Protein AF-A0A938R1E4-F1 (afdb_monomer)

Nearest PDB structures (foldseek):
  4fpi-assembly1_C  TM=6.034E-01  e=5.888E-01  Rhodococcus opacus
  4zn1-assembly1_A  TM=4.591E-01  e=1.161E+00  Methanocaldococcus jannaschii DSM 2661
  3l9f-assembly2_C  TM=2.825E-01  e=8.912E+00  Streptococcus mutans UA159

Solvent-accessible surface area (backbone atoms only — not comparable to full-atom values): 4500 Å² total; per-residue (Å²): 109,70,68,61,56,49,42,43,72,71,57,38,38,76,43,78,51,68,43,88,96,56,99,48,66,54,69,45,69,64,73,54,74,67,58,49,49,62,59,51,58,79,41,54,94,80,50,90,82,87,88,75,92,79,79,50,72,68,57,49,52,55,52,53,59,66,69,78,110

pLDDT: mean 90.22, std 5.52, range [54.44, 96.62]

Radius of gyration: 15.23 Å; Cα contacts (8 Å, |Δi|>4): 40; chai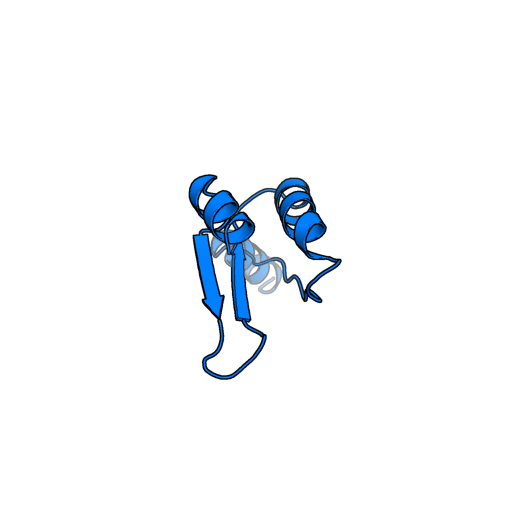ns: 1; bounding box: 38×22×42 Å

Structure (mmCIF, N/CA/C/O backbone):
data_AF-A0A938R1E4-F1
#
_entry.id   AF-A0A938R1E4-F1
#
loop_
_atom_site.group_PDB
_atom_site.id
_atom_site.type_symbol
_atom_site.label_atom_id
_atom_site.label_alt_id
_atom_site.label_comp_id
_atom_site.label_asym_id
_atom_site.label_entity_id
_atom_site.label_seq_id
_atom_site.pdbx_PDB_ins_code
_atom_site.Cartn_x
_atom_site.Cartn_y
_atom_site.Cartn_z
_atom_site.occupancy
_atom_site.B_iso_or_equiv
_atom_site.auth_seq_id
_atom_site.auth_comp_id
_atom_site.auth_asym_id
_atom_site.auth_atom_id
_atom_site.pdbx_PDB_model_num
ATOM 1 N N . MET A 1 1 ? 8.509 4.041 -14.355 1.00 81.81 1 MET A N 1
ATOM 2 C CA . MET A 1 1 ? 8.311 5.295 -13.589 1.00 81.81 1 MET A CA 1
ATOM 3 C C . MET A 1 1 ? 7.182 6.177 -14.108 1.00 81.81 1 MET A C 1
ATOM 5 O O . MET A 1 1 ? 6.510 6.770 -13.280 1.00 81.81 1 MET A O 1
ATOM 9 N N . GLU A 1 2 ? 6.930 6.277 -15.418 1.00 87.69 2 GLU A N 1
ATOM 10 C CA . GLU A 1 2 ? 5.854 7.152 -15.928 1.00 87.69 2 GLU A CA 1
ATOM 11 C C . GLU A 1 2 ? 4.444 6.740 -15.466 1.00 87.69 2 GLU A C 1
ATOM 13 O O . GLU A 1 2 ? 3.664 7.613 -15.096 1.00 87.69 2 GLU A O 1
ATOM 18 N N . MET A 1 3 ? 4.151 5.434 -15.366 1.00 84.19 3 MET A N 1
ATOM 19 C CA . MET A 1 3 ? 2.883 4.936 -14.795 1.00 84.19 3 MET A CA 1
ATOM 20 C C . MET A 1 3 ? 2.697 5.392 -13.338 1.00 84.19 3 MET A C 1
ATOM 22 O O . MET A 1 3 ? 1.706 6.039 -13.011 1.00 84.19 3 MET A O 1
ATOM 26 N N . VAL A 1 4 ? 3.721 5.178 -12.500 1.00 86.69 4 VAL A N 1
ATOM 27 C CA . VAL A 1 4 ? 3.727 5.581 -11.081 1.00 86.69 4 VAL A CA 1
ATOM 28 C C . VAL A 1 4 ? 3.517 7.089 -10.929 1.00 86.69 4 VAL A C 1
ATOM 30 O O . VAL A 1 4 ? 2.661 7.525 -10.164 1.00 86.69 4 VAL A O 1
ATOM 33 N N . LYS A 1 5 ? 4.249 7.907 -11.698 1.00 89.19 5 LYS A N 1
ATOM 34 C CA . LYS A 1 5 ? 4.072 9.370 -11.697 1.00 89.19 5 LYS A CA 1
ATOM 35 C C . LYS A 1 5 ? 2.663 9.779 -12.135 1.00 89.19 5 LYS A C 1
ATOM 37 O O . LYS A 1 5 ? 2.142 10.776 -11.641 1.00 89.19 5 LYS A O 1
ATOM 42 N N . GLY A 1 6 ? 2.061 9.041 -13.067 1.00 86.81 6 GLY A N 1
ATOM 43 C CA . GLY A 1 6 ? 0.686 9.249 -13.510 1.00 86.81 6 GLY A CA 1
ATOM 44 C C . GLY A 1 6 ? -0.323 9.037 -12.383 1.00 86.81 6 GLY A C 1
ATOM 45 O O . GLY A 1 6 ? -1.185 9.887 -12.175 1.00 86.81 6 GLY A O 1
ATOM 46 N N . ASP A 1 7 ? -0.188 7.959 -11.616 1.00 83.00 7 ASP A N 1
ATOM 47 C CA . ASP A 1 7 ? -1.112 7.651 -10.517 1.00 83.00 7 ASP A CA 1
ATOM 48 C C . ASP A 1 7 ? -0.951 8.586 -9.313 1.00 83.00 7 ASP A C 1
ATOM 50 O O . ASP A 1 7 ? -1.950 8.956 -8.693 1.00 83.00 7 ASP A O 1
ATOM 54 N N . ILE A 1 8 ? 0.272 9.057 -9.041 1.00 87.94 8 ILE A N 1
ATOM 55 C CA . ILE A 1 8 ? 0.517 10.128 -8.059 1.00 87.94 8 ILE A CA 1
ATOM 56 C C . ILE A 1 8 ? -0.230 11.406 -8.470 1.00 87.94 8 ILE A C 1
ATOM 58 O O . ILE A 1 8 ? -0.915 12.018 -7.655 1.00 87.94 8 ILE A O 1
ATOM 62 N N . LYS A 1 9 ? -0.179 11.792 -9.754 1.00 88.00 9 LYS A N 1
ATOM 63 C CA . LYS A 1 9 ? -0.894 12.983 -10.255 1.00 88.00 9 LYS A CA 1
ATOM 64 C C . LYS A 1 9 ? -2.416 12.859 -10.177 1.00 88.00 9 LYS A C 1
ATOM 66 O O . LYS A 1 9 ? -3.083 13.869 -9.987 1.00 88.00 9 LYS A O 1
ATOM 71 N N . LYS A 1 10 ? -2.968 11.649 -10.324 1.00 85.69 10 LYS A N 1
ATOM 72 C CA . LYS A 1 10 ? -4.413 11.390 -10.172 1.00 85.69 10 LYS A CA 1
ATOM 73 C C . LYS A 1 10 ? -4.886 11.508 -8.717 1.00 85.69 10 LYS A C 1
ATOM 75 O O . LYS A 1 10 ? -6.087 11.523 -8.481 1.00 85.69 10 LYS A O 1
ATOM 80 N N . GLY A 1 11 ? -3.967 11.575 -7.750 1.00 86.12 11 GLY A N 1
ATOM 81 C CA . GLY A 1 11 ? -4.277 11.741 -6.328 1.00 86.12 11 GLY A CA 1
ATOM 82 C C . GLY A 1 11 ? -4.738 10.467 -5.616 1.00 86.12 11 GLY A C 1
ATOM 83 O O . GLY A 1 11 ? -5.020 10.531 -4.417 1.00 86.12 11 GLY A O 1
ATOM 84 N N . LEU A 1 12 ? -4.787 9.335 -6.329 1.00 87.12 12 LEU A N 1
ATOM 85 C CA . LEU A 1 12 ? -5.098 8.016 -5.774 1.00 87.12 12 LEU A CA 1
ATOM 86 C C . LEU A 1 12 ? -3.937 7.496 -4.920 1.00 87.12 12 LEU A C 1
ATOM 88 O O . LEU A 1 12 ? -4.152 6.939 -3.850 1.00 87.12 12 LEU A O 1
ATOM 92 N N . ASN A 1 13 ? -2.705 7.699 -5.388 1.00 91.19 13 ASN A N 1
ATOM 93 C CA . ASN A 1 13 ? -1.494 7.334 -4.667 1.00 91.19 13 ASN A CA 1
ATOM 94 C C . ASN A 1 13 ? -1.059 8.509 -3.776 1.00 91.19 13 ASN A C 1
ATOM 96 O O . ASN A 1 13 ? -0.668 9.562 -4.285 1.00 91.19 13 ASN A O 1
ATOM 100 N N . LYS A 1 14 ? -1.176 8.336 -2.456 1.00 90.94 14 LYS A N 1
ATOM 101 C CA . LYS A 1 14 ? -0.799 9.338 -1.448 1.00 90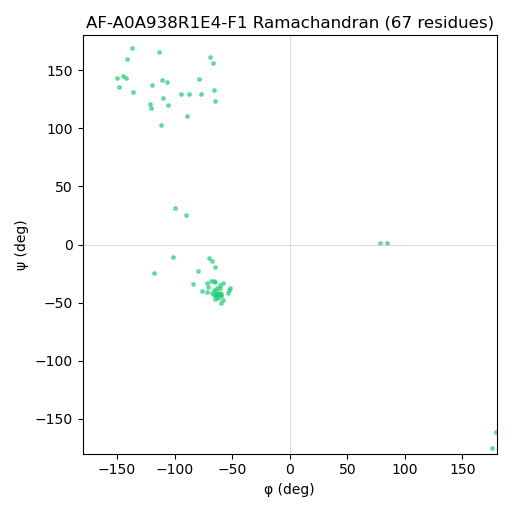.94 14 LYS A CA 1
ATOM 102 C C . LYS A 1 14 ? 0.679 9.289 -1.113 1.00 90.94 14 LYS A C 1
ATOM 104 O O . LYS A 1 14 ? 1.283 10.324 -0.847 1.00 90.94 14 LYS A O 1
ATOM 109 N N . GLU A 1 15 ? 1.245 8.093 -1.143 1.00 93.06 15 GLU A N 1
ATOM 110 C CA . GLU A 1 15 ? 2.630 7.851 -0.792 1.00 93.06 15 GLU A CA 1
ATOM 111 C C . GLU A 1 15 ? 3.175 6.695 -1.620 1.00 93.06 15 GLU A C 1
ATOM 113 O O . GLU A 1 15 ? 2.530 5.657 -1.765 1.00 93.06 15 GLU A O 1
ATOM 118 N N . TRP A 1 16 ? 4.382 6.870 -2.148 1.00 92.94 16 TRP A N 1
ATOM 119 C CA . TRP A 1 16 ? 5.090 5.851 -2.904 1.00 92.94 16 TRP A CA 1
ATOM 120 C C . TRP A 1 16 ? 6.545 5.822 -2.457 1.00 92.94 16 TRP A C 1
ATOM 122 O O . TRP A 1 16 ? 7.201 6.865 -2.414 1.00 92.94 16 TRP A O 1
ATOM 132 N N . GLY A 1 17 ? 7.058 4.630 -2.172 1.00 93.56 17 GLY A N 1
ATOM 133 C CA . GLY A 1 17 ? 8.437 4.439 -1.751 1.00 93.56 17 GLY A CA 1
ATOM 134 C C . GLY A 1 17 ? 9.023 3.143 -2.293 1.00 93.56 17 GLY A C 1
ATOM 135 O O . GLY A 1 17 ? 8.339 2.128 -2.392 1.00 93.56 17 GLY A O 1
ATOM 136 N N . ALA A 1 18 ? 10.312 3.181 -2.615 1.00 94.06 18 ALA A N 1
ATOM 137 C CA . ALA A 1 18 ? 11.110 2.004 -2.932 1.00 94.06 18 ALA A CA 1
ATOM 138 C C . ALA A 1 18 ? 12.125 1.769 -1.811 1.00 94.06 18 ALA A C 1
ATOM 140 O O . ALA A 1 18 ? 12.693 2.727 -1.277 1.00 94.06 18 ALA A O 1
ATOM 141 N N . PHE A 1 19 ? 12.367 0.508 -1.460 1.00 94.50 19 PHE A N 1
ATOM 142 C CA . PHE A 1 19 ? 13.413 0.166 -0.504 1.00 94.50 19 PHE A CA 1
ATOM 143 C C . PHE A 1 19 ? 14.778 0.242 -1.194 1.00 94.50 19 PHE A C 1
ATOM 145 O O . PHE A 1 19 ? 14.981 -0.270 -2.296 1.00 94.50 19 PHE A O 1
ATOM 152 N N . VAL A 1 20 ? 15.718 0.956 -0.574 1.00 95.00 20 VAL A N 1
ATOM 153 C CA . VAL A 1 20 ? 17.018 1.260 -1.185 1.00 95.00 20 VAL A CA 1
ATOM 154 C C . VAL A 1 20 ? 17.817 -0.026 -1.389 1.00 95.00 20 VAL A C 1
ATOM 156 O O . VAL A 1 20 ? 18.095 -0.742 -0.434 1.00 95.00 20 VAL A O 1
ATOM 159 N N . GLY A 1 21 ? 18.229 -0.284 -2.633 1.00 94.56 21 GLY A N 1
ATOM 160 C CA . GLY A 1 21 ? 18.993 -1.482 -2.999 1.00 94.56 21 GLY A CA 1
ATOM 161 C C . GLY A 1 21 ? 18.136 -2.716 -3.288 1.00 94.56 21 GLY A C 1
ATOM 162 O O . GLY A 1 21 ? 18.686 -3.760 -3.628 1.00 94.56 21 GLY A O 1
ATOM 163 N N . GLU A 1 22 ? 16.810 -2.596 -3.210 1.00 93.12 22 GLU A N 1
ATOM 164 C CA . GLU A 1 22 ? 15.870 -3.674 -3.505 1.00 93.12 22 GLU A CA 1
ATOM 165 C C . GLU A 1 22 ? 15.029 -3.375 -4.752 1.00 93.12 22 GLU A C 1
ATOM 167 O O . GLU A 1 22 ? 14.946 -2.245 -5.233 1.00 93.12 22 GLU A O 1
ATOM 172 N N . LEU A 1 23 ? 14.359 -4.410 -5.265 1.00 89.69 23 LEU A N 1
ATOM 173 C CA . LEU A 1 23 ? 13.345 -4.297 -6.321 1.00 89.69 23 LEU A CA 1
ATOM 174 C C . LEU A 1 23 ? 11.926 -4.327 -5.736 1.00 89.69 23 LEU A C 1
ATOM 176 O O . LEU A 1 23 ? 10.998 -4.840 -6.356 1.00 89.69 23 LEU A O 1
ATOM 180 N N . SER A 1 24 ? 11.771 -3.810 -4.517 1.00 93.44 24 SER A N 1
ATOM 181 C CA . SER A 1 24 ? 10.527 -3.842 -3.756 1.00 93.44 24 SE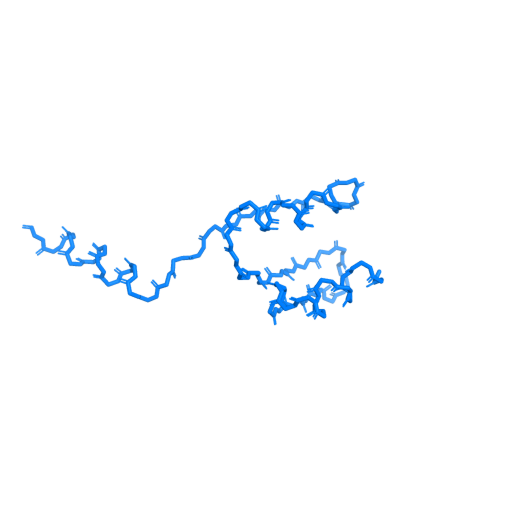R A CA 1
ATOM 182 C C .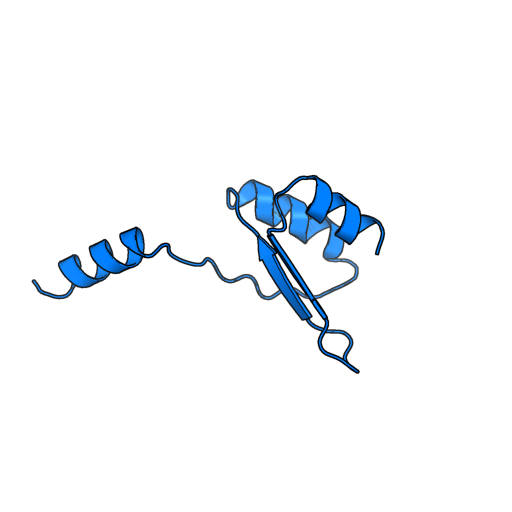 SER A 1 24 ? 10.262 -2.494 -3.070 1.00 93.44 24 SER A C 1
ATOM 184 O O . SER A 1 24 ? 11.102 -1.587 -3.078 1.00 93.44 24 SER A O 1
ATOM 186 N N . GLY A 1 25 ? 9.058 -2.317 -2.536 1.00 93.94 25 GLY A N 1
ATOM 187 C CA . GLY A 1 25 ? 8.642 -1.055 -1.943 1.00 93.94 25 GLY A CA 1
ATOM 188 C C . GLY A 1 25 ? 7.214 -1.094 -1.425 1.00 93.94 25 GLY A C 1
ATOM 189 O O . GLY A 1 25 ? 6.637 -2.162 -1.222 1.00 93.94 25 GLY A O 1
ATOM 190 N N . TYR A 1 26 ? 6.638 0.087 -1.230 1.00 94.50 26 TYR A N 1
ATOM 191 C CA . TYR A 1 26 ? 5.276 0.253 -0.745 1.00 94.50 26 TYR A CA 1
ATOM 192 C C . TYR A 1 26 ? 4.570 1.407 -1.453 1.00 94.50 26 TYR A C 1
ATOM 194 O O . TYR A 1 26 ? 5.190 2.309 -2.025 1.00 94.50 26 TYR A O 1
ATOM 202 N N . ALA A 1 27 ? 3.244 1.371 -1.392 1.00 93.62 27 ALA A N 1
ATOM 203 C CA . ALA A 1 27 ? 2.407 2.498 -1.748 1.00 93.62 27 ALA A CA 1
ATOM 204 C C . ALA A 1 27 ? 1.215 2.577 -0.793 1.00 93.62 27 ALA A C 1
ATOM 206 O O . ALA A 1 27 ? 0.661 1.546 -0.409 1.00 93.62 27 ALA A O 1
ATOM 207 N N . VAL A 1 28 ? 0.811 3.796 -0.449 1.00 94.06 28 VAL A N 1
ATOM 208 C CA . VAL A 1 28 ? -0.443 4.073 0.254 1.00 94.06 28 VAL A CA 1
ATOM 209 C C . VAL A 1 28 ? -1.402 4.680 -0.758 1.00 94.06 28 VAL A C 1
ATOM 211 O O . VAL A 1 28 ? -1.111 5.712 -1.368 1.00 94.06 28 VAL A O 1
ATOM 214 N N . MET A 1 29 ? -2.534 4.014 -0.967 1.00 92.44 29 MET A N 1
ATOM 215 C CA . MET A 1 29 ? -3.573 4.458 -1.890 1.00 92.44 29 MET A CA 1
ATOM 216 C C . MET A 1 29 ? -4.875 4.686 -1.131 1.00 92.44 29 MET A C 1
ATOM 218 O O . MET A 1 29 ? -5.246 3.869 -0.292 1.00 92.44 29 MET A O 1
ATOM 222 N N . GLU A 1 30 ? -5.573 5.774 -1.446 1.00 91.56 30 GLU A N 1
ATOM 223 C CA . GLU A 1 30 ? -6.877 6.091 -0.859 1.00 91.56 30 GLU A CA 1
ATOM 224 C C . GLU A 1 30 ? -7.931 6.185 -1.957 1.00 91.56 30 GLU A C 1
ATOM 226 O O . GLU A 1 30 ? -7.855 7.047 -2.832 1.00 91.56 30 GLU A O 1
ATOM 231 N N . GLY A 1 31 ? -8.924 5.304 -1.892 1.00 88.94 31 GLY A N 1
ATOM 232 C CA . GLY A 1 31 ? -10.031 5.235 -2.835 1.00 88.94 31 GLY A CA 1
ATOM 233 C C . GLY A 1 31 ? -10.933 4.049 -2.520 1.00 88.94 31 GLY A C 1
ATOM 234 O O . GLY A 1 31 ? -10.740 3.343 -1.529 1.00 88.94 31 GLY A O 1
ATOM 235 N N . THR A 1 32 ? -11.923 3.819 -3.373 1.00 90.94 32 THR A N 1
ATOM 236 C CA . THR A 1 32 ? -12.743 2.605 -3.319 1.00 90.94 32 THR A CA 1
ATOM 237 C C . THR A 1 32 ? -11.912 1.368 -3.671 1.00 90.94 32 THR A C 1
ATOM 239 O O . THR A 1 32 ? -10.921 1.457 -4.400 1.00 90.94 32 THR A O 1
ATOM 242 N N . GLU A 1 33 ? -12.339 0.184 -3.216 1.00 88.81 33 GLU A N 1
ATOM 243 C CA . GLU A 1 33 ? -11.673 -1.083 -3.564 1.00 88.81 33 GLU A CA 1
ATOM 244 C C . GLU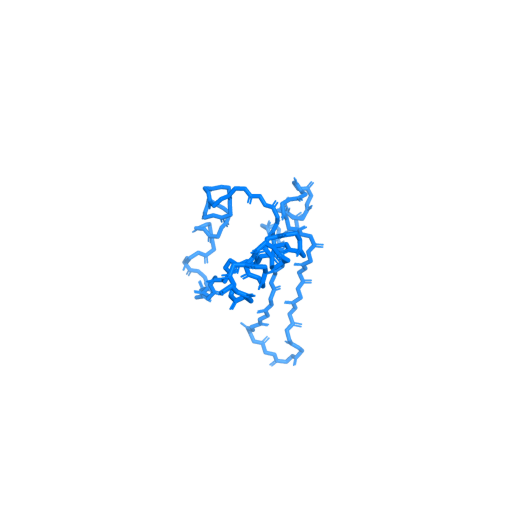 A 1 33 ? -11.522 -1.251 -5.083 1.00 88.81 33 GLU A C 1
ATOM 246 O O . GLU A 1 33 ? -10.475 -1.674 -5.563 1.00 88.81 33 GLU A O 1
ATOM 251 N N . VAL A 1 34 ? -12.536 -0.849 -5.855 1.00 90.81 34 VAL A N 1
ATOM 252 C CA . VAL A 1 34 ? -12.523 -0.932 -7.322 1.00 90.81 34 VAL A CA 1
ATOM 253 C C . VAL A 1 34 ? -11.498 0.022 -7.939 1.00 90.81 34 VAL A C 1
ATOM 255 O O . VAL A 1 34 ? -10.787 -0.369 -8.862 1.00 90.81 34 VAL A O 1
ATOM 258 N N . GLU A 1 35 ? -11.382 1.258 -7.446 1.00 89.88 35 GLU A N 1
ATOM 259 C CA . GLU A 1 35 ? -10.371 2.213 -7.926 1.00 89.88 35 GLU A CA 1
ATOM 260 C C . GLU A 1 35 ? -8.952 1.721 -7.636 1.00 89.88 35 GLU A C 1
ATOM 262 O O . GLU A 1 35 ? -8.097 1.758 -8.524 1.00 89.88 35 GLU A O 1
ATOM 267 N N . VAL A 1 36 ? -8.715 1.201 -6.427 1.00 89.62 36 VAL A N 1
ATOM 268 C CA . VAL A 1 36 ? -7.414 0.648 -6.030 1.00 89.62 36 VAL A CA 1
ATOM 269 C C . VAL A 1 36 ? -7.079 -0.588 -6.862 1.00 89.62 36 VAL A C 1
ATOM 271 O O . VAL A 1 36 ? -5.991 -0.662 -7.427 1.00 89.62 36 VAL A O 1
ATOM 274 N N . MET A 1 37 ? -8.013 -1.528 -7.025 1.00 89.12 37 MET A N 1
ATOM 275 C CA . MET A 1 37 ? -7.800 -2.719 -7.855 1.00 89.12 37 MET A CA 1
ATOM 276 C C . MET A 1 37 ? -7.521 -2.352 -9.314 1.00 89.12 37 MET A C 1
ATOM 278 O O . MET A 1 37 ? -6.601 -2.901 -9.920 1.00 89.12 37 MET A O 1
ATOM 282 N N . ASN A 1 38 ? -8.243 -1.373 -9.866 1.00 89.19 38 ASN A N 1
ATOM 283 C CA . ASN A 1 38 ? -8.001 -0.894 -11.223 1.00 89.19 38 ASN A CA 1
ATOM 284 C C . ASN A 1 38 ? -6.639 -0.215 -11.389 1.00 89.19 38 ASN A C 1
ATOM 286 O O . ASN A 1 38 ? -6.055 -0.276 -12.472 1.00 89.19 38 ASN A O 1
ATOM 290 N N . ALA A 1 39 ? -6.125 0.434 -10.346 1.00 87.81 39 ALA A N 1
ATOM 291 C CA . ALA A 1 39 ? -4.786 0.999 -10.367 1.00 87.81 39 ALA A CA 1
ATOM 292 C C . ALA A 1 39 ? -3.712 -0.078 -10.208 1.00 87.81 39 ALA A C 1
ATOM 294 O O . ALA A 1 39 ? -2.708 -0.024 -10.905 1.00 87.81 39 ALA A O 1
ATOM 295 N N . VAL A 1 40 ? -3.915 -1.076 -9.350 1.00 89.12 40 VAL A N 1
ATOM 296 C CA . VAL A 1 40 ? -2.950 -2.162 -9.125 1.00 89.12 40 VAL A CA 1
ATOM 297 C C . VAL A 1 40 ? -2.871 -3.104 -10.333 1.00 89.12 40 VAL A C 1
ATOM 299 O O . VAL A 1 40 ? -1.775 -3.526 -10.701 1.00 89.12 40 VAL A O 1
ATOM 302 N N . GLN A 1 41 ? -3.989 -3.374 -11.022 1.00 89.75 41 GLN A N 1
ATOM 303 C CA . GLN A 1 41 ? -4.024 -4.316 -12.153 1.00 89.75 41 GLN A CA 1
ATOM 304 C C . GLN A 1 41 ? -3.056 -3.940 -13.286 1.00 89.75 41 GLN A C 1
ATOM 306 O O . GLN A 1 41 ? -2.489 -4.821 -13.928 1.00 89.75 41 GLN A O 1
ATOM 311 N N . GLN A 1 42 ? -2.829 -2.639 -13.516 1.00 87.75 42 GLN A N 1
ATOM 312 C CA . GLN A 1 42 ? -1.942 -2.164 -14.586 1.00 87.75 42 GLN A CA 1
ATOM 313 C C . GLN A 1 42 ? -0.477 -2.583 -14.350 1.00 87.75 42 GLN A C 1
ATOM 315 O O . GLN A 1 42 ? 0.330 -2.593 -15.277 1.00 87.75 42 GLN A O 1
ATOM 320 N N . TYR A 1 43 ? -0.140 -2.930 -13.105 1.00 88.31 43 TYR A N 1
ATOM 321 C CA . TYR A 1 43 ? 1.197 -3.307 -12.674 1.00 88.31 43 TYR A CA 1
ATOM 322 C C . TYR A 1 43 ? 1.386 -4.827 -12.527 1.00 88.31 43 TYR A C 1
ATOM 324 O O . TYR A 1 43 ? 2.526 -5.267 -12.419 1.00 88.31 43 TYR A O 1
ATOM 332 N N . VAL A 1 44 ? 0.312 -5.629 -12.573 1.00 87.44 44 VAL A N 1
ATOM 333 C CA . VAL A 1 44 ? 0.342 -7.100 -12.392 1.00 87.44 44 VAL A CA 1
ATOM 334 C C . VAL A 1 44 ? 1.359 -7.824 -13.289 1.00 87.44 44 VAL A C 1
ATOM 336 O O . VAL A 1 44 ? 1.996 -8.753 -12.805 1.00 87.44 44 VAL A O 1
ATOM 339 N N . PRO A 1 45 ? 1.595 -7.423 -14.556 1.00 89.06 45 PRO A N 1
ATOM 340 C CA . PRO A 1 45 ? 2.625 -8.069 -15.376 1.00 89.06 45 PRO A CA 1
ATOM 341 C C . PRO A 1 45 ? 4.067 -7.833 -14.898 1.00 89.06 45 PRO A C 1
ATOM 343 O O . PRO A 1 45 ? 4.981 -8.482 -15.399 1.00 89.06 45 PRO A O 1
ATOM 346 N N . PHE A 1 46 ? 4.289 -6.868 -14.001 1.00 88.88 46 PHE A N 1
ATOM 347 C CA . PHE A 1 46 ? 5.618 -6.370 -13.642 1.00 88.88 46 PHE A CA 1
ATOM 348 C C . PHE A 1 46 ? 5.982 -6.585 -12.173 1.00 88.88 46 PHE A C 1
ATOM 350 O O . PHE A 1 46 ? 7.168 -6.593 -11.850 1.00 88.88 46 PHE A O 1
ATOM 357 N N . VAL A 1 47 ? 4.994 -6.702 -11.286 1.00 88.81 47 VAL A N 1
ATOM 358 C CA . VAL A 1 47 ? 5.193 -6.765 -9.834 1.00 88.81 47 VAL A CA 1
ATOM 359 C C . VAL A 1 47 ? 4.094 -7.585 -9.163 1.00 88.81 47 VAL A C 1
ATOM 361 O O . VAL A 1 47 ? 2.920 -7.494 -9.523 1.00 88.81 47 VAL A O 1
ATOM 364 N N . ASP A 1 48 ? 4.486 -8.325 -8.129 1.00 90.25 48 ASP A N 1
ATOM 365 C CA . ASP A 1 48 ? 3.567 -9.013 -7.230 1.00 90.25 48 ASP A CA 1
ATOM 366 C C . ASP A 1 48 ? 3.139 -8.077 -6.097 1.00 90.25 48 ASP A C 1
ATOM 368 O O . ASP A 1 48 ? 3.972 -7.476 -5.413 1.00 90.25 48 ASP A O 1
ATOM 372 N N . PHE A 1 49 ? 1.830 -7.969 -5.866 1.00 89.19 49 PHE A N 1
ATOM 373 C CA . PHE A 1 49 ? 1.284 -7.121 -4.809 1.00 89.19 49 PHE A CA 1
ATOM 374 C C . PHE A 1 49 ? 0.754 -7.928 -3.636 1.00 89.19 49 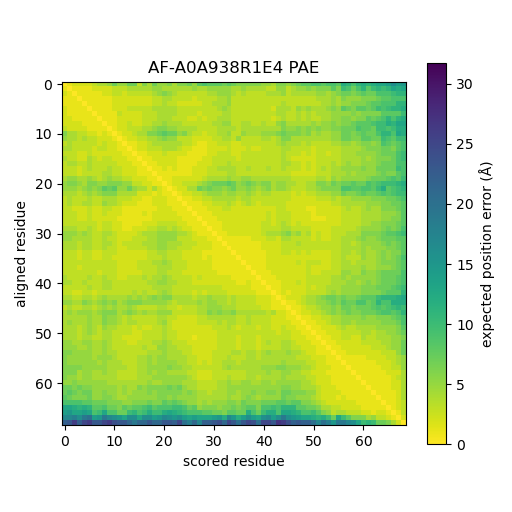PHE A C 1
ATOM 376 O O . PHE A 1 49 ? 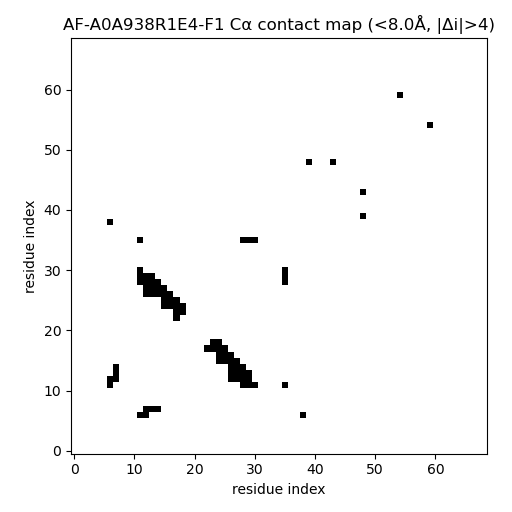0.025 -8.905 -3.798 1.00 89.19 49 PHE A O 1
ATOM 383 N N . LYS A 1 50 ? 1.020 -7.414 -2.435 1.00 90.94 50 LYS A N 1
ATOM 384 C CA . LYS A 1 50 ? 0.301 -7.774 -1.218 1.00 90.94 50 LYS A CA 1
ATOM 385 C C . LYS A 1 50 ? -0.516 -6.569 -0.761 1.00 90.94 50 LYS A C 1
ATOM 387 O O . LYS A 1 50 ? 0.037 -5.612 -0.226 1.00 90.94 50 LYS A O 1
ATOM 392 N N . VAL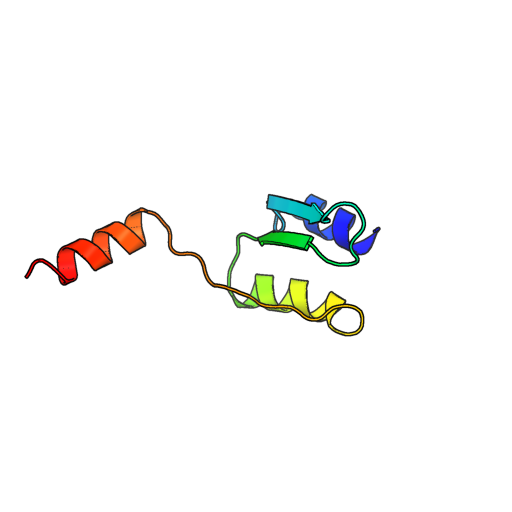 A 1 51 ? -1.824 -6.606 -1.008 1.00 89.00 51 VAL A N 1
ATOM 393 C CA . VAL A 1 51 ? -2.735 -5.497 -0.693 1.00 89.00 51 VAL A CA 1
ATOM 394 C C . VAL A 1 51 ? -3.378 -5.729 0.671 1.00 89.00 51 VAL A C 1
ATOM 396 O O . VAL A 1 51 ? -3.919 -6.801 0.938 1.00 89.00 51 VAL A O 1
ATOM 399 N N . HIS A 1 52 ? -3.323 -4.714 1.529 1.00 92.38 52 HIS A N 1
ATOM 400 C CA . HIS A 1 52 ? -3.955 -4.711 2.842 1.00 92.38 52 HIS A CA 1
ATOM 401 C C . HIS A 1 52 ? -4.928 -3.537 2.926 1.00 92.38 52 HIS A C 1
ATOM 403 O O . HIS A 1 52 ? -4.515 -2.389 2.781 1.00 92.38 52 HIS A O 1
ATOM 409 N N . ALA A 1 53 ? -6.209 -3.821 3.172 1.00 92.31 53 ALA A N 1
ATOM 410 C CA . ALA A 1 53 ? -7.167 -2.780 3.521 1.00 92.31 53 ALA A CA 1
ATOM 411 C C . ALA A 1 53 ? -6.788 -2.189 4.885 1.00 92.31 53 ALA A C 1
ATOM 413 O O . ALA A 1 53 ? -6.501 -2.928 5.831 1.00 92.31 53 ALA A O 1
ATOM 414 N N . VAL A 1 54 ? -6.774 -0.862 4.977 1.00 92.94 54 VAL A N 1
ATOM 415 C CA . VAL A 1 54 ? -6.421 -0.136 6.199 1.00 92.94 54 VAL A CA 1
ATOM 416 C C . VAL A 1 54 ? -7.681 0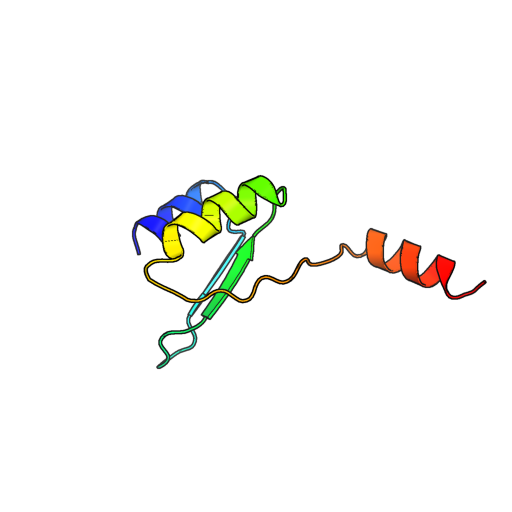.517 6.749 1.00 92.94 54 VAL A C 1
ATOM 418 O O . VAL A 1 54 ? -8.370 1.239 6.034 1.00 92.94 54 VAL A O 1
ATOM 421 N N . ALA A 1 55 ? -7.988 0.244 8.016 1.00 91.94 55 ALA A N 1
ATOM 422 C CA . ALA A 1 55 ? -9.117 0.855 8.704 1.00 91.94 55 ALA A CA 1
ATOM 423 C C . ALA A 1 55 ? -8.773 2.280 9.161 1.00 91.94 55 ALA A C 1
ATOM 425 O O . ALA A 1 55 ? -7.660 2.545 9.621 1.00 91.94 55 ALA A O 1
ATOM 426 N N . SER A 1 56 ? -9.742 3.190 9.083 1.00 92.12 56 SER A N 1
ATOM 427 C CA . SER A 1 56 ? -9.637 4.512 9.696 1.00 92.12 56 SER A CA 1
ATOM 428 C C . SER A 1 56 ? -9.677 4.415 11.224 1.00 92.12 56 SER A C 1
ATOM 430 O O . SER A 1 56 ? -10.192 3.452 11.794 1.00 92.12 56 SER A O 1
ATOM 432 N N . VAL A 1 57 ? -9.212 5.468 11.904 1.00 95.81 57 VAL A N 1
ATOM 433 C CA . VAL A 1 57 ? -9.327 5.581 13.370 1.00 95.81 57 VAL A CA 1
ATOM 434 C C . VAL A 1 57 ? -10.778 5.403 13.827 1.00 95.81 57 VAL A C 1
ATOM 436 O O . VAL A 1 57 ? -11.031 4.661 14.767 1.00 95.81 57 VAL A O 1
ATOM 439 N N . SER A 1 58 ? -11.745 5.996 13.116 1.00 95.56 58 SER A N 1
ATOM 440 C CA . SER A 1 58 ? -13.166 5.863 13.457 1.00 95.56 58 SER A CA 1
ATOM 441 C C . SER A 1 58 ? -13.684 4.425 13.335 1.00 95.56 58 SER A C 1
ATOM 443 O O . SER A 1 58 ? -14.433 3.977 14.198 1.00 95.56 58 SER A O 1
ATOM 445 N N . GLN A 1 59 ? -13.264 3.681 12.307 1.00 94.38 59 GLN A N 1
ATOM 446 C CA . GLN A 1 59 ? -13.620 2.266 12.145 1.00 94.38 59 GLN A CA 1
ATOM 447 C C . GLN A 1 59 ? -13.005 1.401 13.254 1.00 94.38 59 GLN A C 1
ATOM 449 O O . GLN A 1 59 ? -13.650 0.487 13.768 1.00 94.38 59 GLN A O 1
ATOM 454 N N . VAL A 1 60 ? -11.766 1.703 13.653 1.00 96.25 60 VAL A N 1
ATOM 455 C CA . VAL A 1 60 ? -11.101 1.029 14.775 1.00 96.25 60 VAL A CA 1
ATOM 456 C C . VAL A 1 60 ? -11.811 1.342 16.098 1.00 96.25 60 VAL A C 1
ATOM 458 O O . VAL A 1 60 ? -12.069 0.423 16.873 1.00 96.25 60 VAL A O 1
ATOM 461 N N . ASP A 1 61 ? -12.202 2.597 16.335 1.00 96.62 61 ASP A N 1
ATOM 462 C CA . ASP A 1 61 ? -12.947 3.013 17.531 1.00 96.62 61 ASP A CA 1
ATOM 463 C C . ASP A 1 61 ? -14.296 2.288 17.657 1.00 96.62 61 ASP A C 1
ATOM 465 O O . ASP A 1 61 ? -14.680 1.856 18.747 1.00 96.62 61 ASP A O 1
ATOM 469 N N . GLU A 1 62 ? -15.034 2.144 16.553 1.00 95.62 62 GLU A N 1
ATOM 470 C CA . GLU A 1 62 ? -16.293 1.390 16.519 1.00 95.62 62 GLU A CA 1
ATOM 471 C C . GLU A 1 62 ? -16.085 -0.087 16.870 1.00 95.62 62 GLU A C 1
ATOM 473 O O . GLU A 1 62 ? -16.835 -0.650 17.673 1.00 95.62 62 GLU A O 1
ATOM 478 N N . MET A 1 63 ? -15.031 -0.700 16.330 1.00 94.75 63 MET A N 1
ATOM 479 C CA . MET A 1 63 ? -14.670 -2.088 16.612 1.00 94.75 63 MET A CA 1
ATOM 480 C C . MET A 1 63 ? -14.280 -2.297 18.084 1.00 94.75 63 MET A C 1
ATOM 482 O O . MET A 1 63 ? -14.776 -3.229 18.715 1.00 94.75 63 MET A O 1
ATOM 486 N N . ILE A 1 64 ? -13.495 -1.393 18.681 1.00 95.81 64 ILE A N 1
ATOM 487 C CA . ILE A 1 64 ? -13.136 -1.456 20.111 1.00 95.81 64 ILE A CA 1
ATOM 488 C C . ILE A 1 64 ? -14.386 -1.358 21.001 1.00 95.81 64 ILE A C 1
ATOM 490 O O . ILE A 1 64 ? -14.540 -2.132 21.952 1.00 95.81 64 ILE A O 1
ATOM 494 N N . LYS A 1 65 ? -15.321 -0.453 20.680 1.00 94.75 65 LYS A N 1
ATOM 495 C CA . LYS A 1 65 ? -16.596 -0.324 21.411 1.00 94.75 65 LYS A CA 1
ATOM 496 C C . LYS A 1 65 ? -17.430 -1.604 21.355 1.00 94.75 65 LYS A C 1
ATOM 498 O O . LYS A 1 65 ? -18.068 -1.944 22.347 1.00 94.75 65 LYS A O 1
ATOM 503 N N . ALA A 1 66 ? -17.423 -2.310 20.224 1.00 92.62 66 ALA A N 1
ATOM 504 C CA . ALA A 1 66 ? -18.134 -3.578 20.077 1.00 92.62 66 ALA A CA 1
ATOM 505 C C . ALA A 1 66 ? -17.517 -4.713 20.915 1.00 92.62 66 ALA A C 1
ATOM 507 O O . ALA A 1 66 ? -18.253 -5.578 21.379 1.00 92.62 66 ALA A O 1
ATOM 508 N N . LEU A 1 67 ? -16.196 -4.696 21.133 1.00 90.31 67 LEU A N 1
ATOM 509 C CA . LEU A 1 67 ? -15.477 -5.703 21.927 1.00 90.31 67 LEU A CA 1
ATOM 510 C C . LEU A 1 67 ? -15.586 -5.496 23.441 1.00 90.31 67 LEU A C 1
ATOM 512 O O . LEU A 1 67 ? -15.392 -6.440 24.200 1.00 90.31 67 LEU A O 1
ATOM 516 N N . THR A 1 68 ? -15.869 -4.274 23.893 1.00 82.38 68 THR A N 1
ATOM 517 C CA . THR A 1 68 ? -15.923 -3.931 25.327 1.00 82.38 68 THR A CA 1
ATOM 518 C C . THR A 1 68 ? -17.333 -4.116 25.915 1.00 82.38 68 THR A C 1
ATOM 520 O O . THR A 1 68 ? -17.705 -3.448 26.880 1.00 82.38 68 THR A O 1
ATOM 523 N N . LYS A 1 69 ? -18.142 -4.991 25.310 1.00 54.44 69 LYS A N 1
ATOM 524 C CA . LYS A 1 69 ? -19.531 -5.277 25.680 1.00 54.44 69 LYS A CA 1
ATOM 525 C C . LYS A 1 69 ? -19.670 -6.726 26.126 1.00 54.44 69 LYS A C 1
ATOM 527 O O . LYS A 1 69 ? -20.420 -6.947 27.099 1.00 54.44 69 LYS A O 1
#

Secondary structure (DSSP, 8-state):
-HHHHHHHHTTSEEEEEE-TTSS-EEEEE-S-HHHHHHHHHTTTTT----------HHHHHHHHHHHT-

Foldseek 3Di:
DVLVVVCVVVVQWPDWDDDPPDPDTDTDGDDDPVVVCVSVVVCVVPDDDDDDDDDDPVRVVVVVVVVVD

Sequence (69 aa):
MEMVKGDIKKGLNKEWGAFVGELSGYAVMEGTEVEVMNAVQQYVPFVDFKVHAVASVSQVDEMIKALTK

Mean predicted aligned error: 4.14 Å